Protein AF-A0A831UV95-F1 (afdb_monomer_lite)

Secondary structure (DSSP, 8-state):
-------EEEEETTTTEEEEESSSS--SS---EEEEEEEEEETTEEEEEEEEEEEESS-HHHHGGGGTPPP-

pLDDT: mean 87.56, std 11.34, range [39.56, 96.5]

Foldseek 3Di:
DDDDQDWDWDADPVVRDIDIDRDDDDDPADWDFDDDKDFDADPVGTPDMDDDGPDTPDDCVVGCVVVVHDDD

Radius of gyration: 14.34 Å; chains: 1; bounding box: 33×31×32 Å

Structure (mmCIF, N/CA/C/O backbone):
data_AF-A0A831UV95-F1
#
_entry.id   AF-A0A831UV95-F1
#
loop_
_atom_site.group_PDB
_atom_site.id
_atom_site.type_symbol
_atom_site.label_atom_id
_atom_site.label_alt_id
_atom_site.label_comp_id
_atom_site.label_asym_id
_atom_site.label_entity_id
_atom_site.label_seq_id
_atom_site.pdbx_PDB_ins_code
_atom_site.Cartn_x
_atom_site.Cartn_y
_atom_site.Cartn_z
_atom_site.occupancy
_atom_site.B_iso_or_equiv
_atom_site.auth_seq_id
_atom_site.auth_comp_id
_atom_site.auth_asym_id
_atom_site.auth_atom_id
_atom_site.pdbx_PDB_model_num
ATOM 1 N N . MET A 1 1 ? -9.433 22.112 17.450 1.00 39.56 1 MET A N 1
ATOM 2 C CA . MET A 1 1 ? -9.944 20.751 17.183 1.00 39.56 1 MET A CA 1
ATOM 3 C C . MET A 1 1 ? -9.127 20.174 16.041 1.00 39.56 1 MET A C 1
ATOM 5 O O . MET A 1 1 ? -9.217 20.696 14.937 1.00 39.56 1 MET A O 1
ATOM 9 N N . SER A 1 2 ? -8.264 19.197 16.319 1.00 46.69 2 SER A N 1
ATOM 10 C CA . SER A 1 2 ? -7.504 18.507 15.273 1.00 46.69 2 SER A CA 1
ATOM 11 C C . SER A 1 2 ? -8.461 17.562 14.549 1.00 46.69 2 SER A C 1
ATOM 13 O O . SER A 1 2 ? -9.016 16.665 15.178 1.00 46.69 2 SER A O 1
ATOM 15 N N . HIS A 1 3 ? -8.732 17.805 13.268 1.00 51.31 3 HIS A N 1
ATOM 16 C CA . HIS A 1 3 ? -9.410 16.816 12.437 1.00 51.31 3 HIS A CA 1
ATOM 17 C C . HIS A 1 3 ? -8.364 15.769 12.068 1.00 51.31 3 HIS A C 1
ATOM 19 O O . HIS A 1 3 ? -7.552 16.010 11.176 1.00 51.31 3 HIS A O 1
ATOM 25 N N . SER A 1 4 ? -8.358 14.633 12.766 1.00 55.62 4 SER A N 1
ATOM 26 C CA . SER A 1 4 ? -7.587 13.475 12.318 1.00 55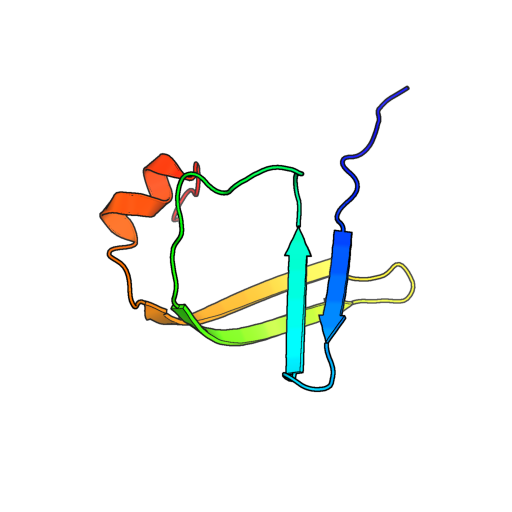.62 4 SER A CA 1
ATOM 27 C C . SER A 1 4 ? -8.016 13.152 10.882 1.00 55.62 4 SER A C 1
ATOM 29 O O . SER A 1 4 ? -9.226 13.065 10.631 1.00 55.62 4 SER A O 1
ATOM 31 N N . PRO A 1 5 ? -7.082 13.034 9.923 1.00 58.19 5 PRO A N 1
ATOM 32 C CA . PRO A 1 5 ? -7.437 12.665 8.562 1.00 58.19 5 PRO A CA 1
ATOM 33 C C . PRO A 1 5 ? -8.182 11.328 8.598 1.00 58.19 5 PRO A C 1
ATOM 35 O O . PRO A 1 5 ? -7.681 10.337 9.125 1.00 58.19 5 PRO A O 1
ATOM 38 N N . LYS A 1 6 ? -9.424 11.320 8.104 1.00 68.94 6 LYS A N 1
ATOM 39 C CA . LYS A 1 6 ? -10.247 10.110 8.063 1.00 68.94 6 LYS A CA 1
ATOM 40 C C . LYS A 1 6 ? -9.764 9.236 6.913 1.00 68.94 6 LYS A C 1
ATOM 42 O O . LYS A 1 6 ? -10.033 9.551 5.757 1.00 68.94 6 LYS A O 1
ATOM 47 N N . VAL A 1 7 ? -9.091 8.141 7.243 1.00 82.06 7 VAL A N 1
ATOM 48 C CA . VAL A 1 7 ? -8.840 7.050 6.300 1.00 82.06 7 VAL A CA 1
ATOM 49 C C . VAL A 1 7 ? -10.185 6.424 5.928 1.00 82.06 7 VAL A C 1
ATOM 51 O O . VAL A 1 7 ? -10.982 6.094 6.808 1.00 82.06 7 VAL A O 1
ATOM 54 N N . LYS A 1 8 ? -10.468 6.293 4.630 1.00 86.75 8 LYS A N 1
ATOM 55 C CA . LYS A 1 8 ? -11.649 5.580 4.122 1.00 86.75 8 LYS A CA 1
ATOM 56 C C . LYS A 1 8 ? -11.202 4.224 3.597 1.00 86.75 8 LYS A C 1
ATOM 58 O O . LYS A 1 8 ? -10.299 4.171 2.770 1.00 86.75 8 LYS A O 1
ATOM 63 N N . ALA A 1 9 ? -11.846 3.156 4.051 1.00 87.62 9 ALA A N 1
ATOM 64 C CA . ALA A 1 9 ? -11.634 1.812 3.531 1.00 87.62 9 ALA A CA 1
ATOM 65 C C . ALA A 1 9 ? -12.943 1.264 2.952 1.00 87.62 9 ALA A C 1
ATOM 67 O O . ALA A 1 9 ? -14.011 1.453 3.538 1.00 87.62 9 ALA A O 1
ATOM 68 N N . TYR A 1 10 ? -12.856 0.603 1.802 1.00 90.00 10 TYR A N 1
ATOM 69 C CA . TYR A 1 10 ? -13.972 -0.071 1.143 1.00 90.00 10 TYR A CA 1
ATOM 70 C C . TYR A 1 10 ? -13.501 -1.426 0.621 1.00 90.00 10 TYR A C 1
ATOM 72 O O . TYR A 1 10 ? -12.445 -1.505 -0.005 1.00 90.00 10 TYR A O 1
ATOM 80 N N . TYR A 1 11 ? -14.284 -2.473 0.873 1.00 90.94 11 TYR A N 1
ATOM 81 C CA . TYR A 1 11 ? -14.032 -3.812 0.351 1.00 90.94 11 TYR A CA 1
ATOM 82 C C . TYR A 1 11 ? -15.134 -4.213 -0.631 1.00 90.94 11 TYR A C 1
ATOM 84 O O . TYR A 1 11 ? -16.317 -4.182 -0.283 1.00 90.94 11 TYR A O 1
ATOM 92 N N . ASP A 1 12 ? -14.737 -4.606 -1.840 1.00 94.06 12 ASP A N 1
ATOM 93 C CA . ASP A 1 12 ? -15.623 -5.206 -2.837 1.00 94.06 12 ASP A CA 1
ATOM 94 C C . ASP A 1 12 ? -15.371 -6.712 -2.932 1.00 94.06 12 ASP A C 1
ATOM 96 O O . ASP A 1 12 ? -14.417 -7.151 -3.572 1.00 94.06 12 ASP A O 1
ATOM 100 N N . GLY A 1 13 ? -16.263 -7.513 -2.348 1.00 92.44 13 GLY A N 1
ATOM 101 C CA . GLY A 1 13 ? -16.165 -8.976 -2.382 1.00 92.44 13 GLY A CA 1
ATOM 102 C C . GLY A 1 13 ? -16.449 -9.619 -3.744 1.00 92.44 13 GLY A C 1
ATOM 103 O O . GLY A 1 13 ? -16.269 -10.824 -3.887 1.00 92.44 13 GLY A O 1
ATOM 104 N N . ARG A 1 14 ? -16.906 -8.867 -4.756 1.00 93.75 14 ARG A N 1
ATOM 105 C CA . ARG A 1 14 ? -17.087 -9.403 -6.122 1.00 93.75 14 ARG A CA 1
ATOM 106 C C . ARG A 1 14 ? -15.780 -9.415 -6.900 1.00 93.75 14 ARG A C 1
ATOM 108 O O . ARG A 1 14 ? -15.568 -10.308 -7.712 1.00 93.75 14 ARG A O 1
ATOM 115 N N . ALA A 1 15 ? -14.954 -8.398 -6.675 1.00 91.19 15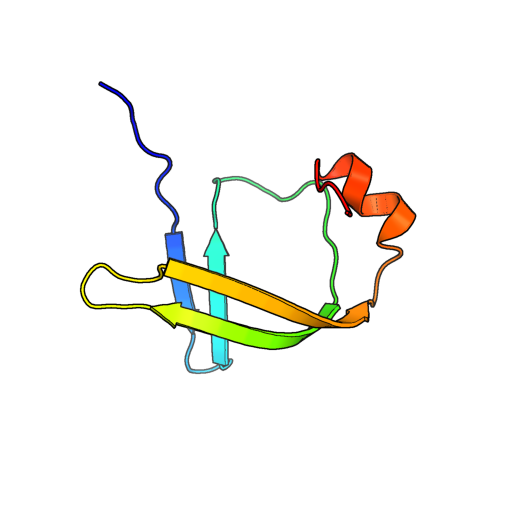 ALA A N 1
ATOM 116 C CA . ALA A 1 15 ? -13.639 -8.258 -7.289 1.00 91.19 15 ALA A CA 1
ATOM 117 C C . ALA A 1 15 ? -12.501 -8.692 -6.350 1.00 91.19 15 ALA A C 1
ATOM 119 O O . ALA A 1 15 ? -11.363 -8.779 -6.795 1.00 91.19 15 ALA A O 1
ATOM 120 N N . ASP A 1 16 ? -12.822 -8.944 -5.079 1.00 89.75 16 ASP A N 1
ATOM 121 C CA . ASP A 1 16 ? -11.881 -9.193 -3.988 1.00 89.75 16 ASP A CA 1
ATOM 122 C C . ASP A 1 16 ? -10.845 -8.066 -3.839 1.00 89.75 16 ASP A C 1
ATOM 124 O O . ASP A 1 16 ? -9.633 -8.270 -3.856 1.00 89.75 16 ASP A O 1
ATOM 128 N N . VAL A 1 17 ? -11.347 -6.828 -3.745 1.00 89.94 17 VAL A N 1
ATOM 129 C CA . VAL A 1 17 ? -10.518 -5.614 -3.702 1.00 89.94 17 VAL A CA 1
ATOM 130 C C . VAL A 1 17 ? -10.740 -4.859 -2.401 1.00 89.94 17 VAL A C 1
ATOM 132 O O . VAL A 1 17 ? -11.848 -4.396 -2.129 1.00 89.94 17 VAL A O 1
ATOM 135 N N . LEU A 1 18 ? -9.663 -4.649 -1.642 1.00 89.19 18 LEU A N 1
ATOM 136 C CA . LEU A 1 18 ? -9.607 -3.685 -0.545 1.00 89.19 18 LEU A CA 1
ATOM 137 C C . LEU A 1 18 ? -9.025 -2.359 -1.056 1.00 89.19 18 LEU A C 1
ATOM 139 O O . LEU A 1 18 ? -7.868 -2.289 -1.460 1.00 89.19 18 LEU A O 1
ATOM 143 N N . SER A 1 19 ? -9.829 -1.299 -1.029 1.00 89.06 19 SER A N 1
ATOM 144 C CA . SER A 1 19 ? -9.415 0.063 -1.379 1.00 89.06 19 SER A CA 1
ATOM 145 C C . SER A 1 19 ? -9.260 0.910 -0.126 1.00 89.06 19 SER A C 1
ATOM 147 O O . SER A 1 19 ? -10.190 0.997 0.677 1.00 89.06 19 SER A O 1
ATOM 149 N N . ILE A 1 20 ? -8.109 1.570 0.020 1.00 89.69 20 ILE A N 1
ATOM 150 C CA . ILE A 1 20 ? -7.815 2.465 1.143 1.00 89.69 20 ILE A CA 1
ATOM 151 C C . ILE A 1 20 ? -7.458 3.841 0.598 1.00 89.69 20 ILE A C 1
ATOM 153 O O . ILE A 1 20 ? -6.531 4.003 -0.192 1.00 89.69 20 ILE A O 1
ATOM 157 N N . THR A 1 21 ? -8.208 4.848 1.026 1.00 89.44 21 THR A N 1
ATOM 158 C CA . THR A 1 21 ? -8.055 6.230 0.585 1.00 89.44 21 THR A CA 1
ATOM 159 C C . THR A 1 21 ? -7.710 7.108 1.774 1.00 89.44 21 THR A C 1
ATOM 161 O O . THR A 1 21 ? -8.512 7.295 2.689 1.00 89.44 21 THR A O 1
ATOM 164 N N . MET A 1 22 ? -6.506 7.678 1.734 1.00 86.88 22 MET A N 1
ATOM 165 C CA . MET A 1 22 ? -6.010 8.588 2.771 1.00 86.88 22 MET A CA 1
ATOM 166 C C . MET A 1 22 ? -6.505 10.027 2.571 1.00 86.88 22 MET A C 1
ATOM 168 O O . MET A 1 22 ? -6.617 10.789 3.529 1.00 86.88 22 MET A O 1
ATOM 172 N N . ARG A 1 23 ? -6.782 10.423 1.319 1.00 87.62 23 ARG A N 1
ATOM 173 C CA . ARG A 1 23 ? -7.210 11.778 0.949 1.00 87.62 23 ARG A CA 1
ATOM 174 C C . ARG A 1 23 ? -8.142 11.745 -0.259 1.00 87.62 23 ARG A C 1
ATOM 176 O O . ARG A 1 23 ? -7.871 11.027 -1.213 1.00 87.62 23 ARG A O 1
ATOM 183 N N . ASP A 1 24 ? -9.181 12.575 -0.225 1.00 87.81 24 ASP A N 1
ATOM 184 C CA . ASP A 1 24 ? -10.104 12.765 -1.348 1.00 87.81 24 ASP A CA 1
ATOM 185 C C . ASP A 1 24 ? -9.434 13.479 -2.545 1.00 87.81 24 ASP A C 1
ATOM 187 O O . ASP A 1 24 ? -8.527 14.302 -2.369 1.00 87.81 24 ASP A O 1
ATOM 191 N N . GLY A 1 25 ? -9.914 13.185 -3.759 1.00 89.06 25 GLY A N 1
ATOM 192 C CA . GLY A 1 25 ? -9.463 13.774 -5.028 1.00 89.06 25 GLY A CA 1
ATOM 193 C C . GLY A 1 25 ? -8.838 12.760 -5.993 1.00 89.06 25 GLY A C 1
ATOM 194 O O . GLY A 1 25 ? -8.659 11.594 -5.657 1.00 89.06 25 GLY A O 1
ATOM 195 N N . GLU A 1 26 ? -8.492 13.223 -7.194 1.00 92.00 26 GLU A N 1
ATOM 196 C CA . GLU A 1 26 ? -7.879 12.383 -8.230 1.00 92.00 26 GLU A CA 1
ATOM 197 C C . GLU A 1 26 ? -6.365 12.212 -8.003 1.00 92.00 26 GLU A C 1
ATOM 199 O O . GLU A 1 26 ? -5.668 13.193 -7.695 1.00 92.00 26 GLU A O 1
ATOM 204 N N . PRO A 1 27 ? -5.811 10.996 -8.163 1.00 91.88 27 PRO A N 1
ATOM 205 C CA . PRO A 1 27 ? -4.379 10.773 -8.034 1.00 91.88 27 PRO A CA 1
ATOM 206 C C . PRO A 1 27 ? -3.622 11.418 -9.203 1.00 91.88 27 PRO A C 1
ATOM 208 O O . PRO A 1 27 ? -3.927 11.193 -10.370 1.00 91.88 27 PRO A O 1
ATOM 211 N N . LYS A 1 28 ? -2.582 12.203 -8.894 1.00 93.88 28 LYS A N 1
ATOM 212 C CA . LYS A 1 28 ? -1.673 12.761 -9.913 1.00 93.88 28 LYS A CA 1
AT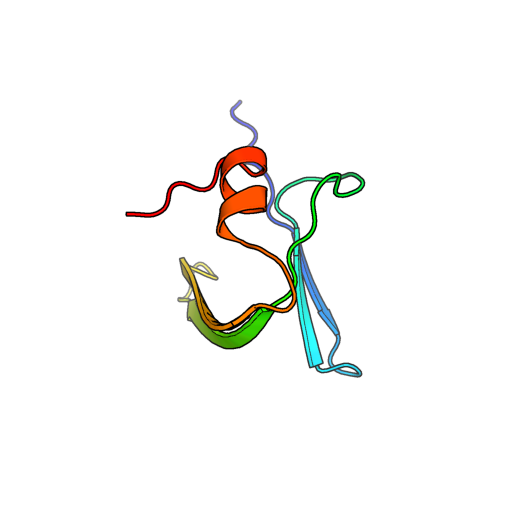OM 213 C C . LYS A 1 28 ? -0.584 11.771 -10.339 1.00 93.88 28 LYS A C 1
ATOM 215 O O . LYS A 1 28 ? -0.142 11.798 -11.482 1.00 93.88 28 LYS A O 1
ATOM 220 N N . TYR A 1 29 ? -0.134 10.934 -9.409 1.00 93.56 29 TYR A N 1
ATOM 221 C CA . TYR A 1 29 ? 0.899 9.928 -9.627 1.00 93.56 29 TYR A CA 1
ATOM 222 C C . TYR A 1 29 ? 0.333 8.575 -9.207 1.00 93.56 29 TYR A C 1
ATOM 224 O O . TYR A 1 29 ? -0.311 8.486 -8.162 1.00 93.56 29 TYR A O 1
ATOM 232 N N . VAL A 1 30 ? 0.568 7.546 -10.019 1.00 92.38 30 VAL A N 1
ATOM 233 C CA . VAL A 1 30 ? 0.080 6.183 -9.788 1.00 92.38 30 VAL A CA 1
ATOM 234 C C . VAL A 1 30 ? 1.234 5.219 -10.022 1.00 92.38 30 VAL A C 1
ATOM 236 O O . VAL A 1 30 ? 1.930 5.326 -11.029 1.00 92.38 30 VAL A O 1
ATOM 239 N N . VAL A 1 31 ? 1.421 4.291 -9.089 1.00 92.38 31 VAL A N 1
ATOM 240 C CA . VAL A 1 31 ? 2.315 3.143 -9.235 1.00 92.38 31 VAL A CA 1
ATOM 241 C C . VAL A 1 31 ? 1.475 1.888 -9.073 1.00 92.38 31 VAL A C 1
ATOM 243 O O . VAL A 1 31 ? 0.613 1.825 -8.197 1.00 92.38 31 VAL A O 1
ATOM 246 N N . VAL A 1 32 ? 1.731 0.899 -9.925 1.00 92.06 32 VAL A N 1
ATOM 247 C CA . VAL A 1 32 ? 1.070 -0.406 -9.871 1.00 92.06 32 VAL A CA 1
ATOM 248 C C . VAL A 1 32 ? 2.119 -1.475 -9.602 1.00 92.06 32 VAL A C 1
ATOM 250 O O . VAL A 1 32 ? 3.137 -1.542 -10.291 1.00 92.06 32 VAL A O 1
ATOM 253 N N . GLY A 1 33 ? 1.867 -2.306 -8.595 1.00 91.25 33 GLY A N 1
ATOM 254 C CA . GLY A 1 33 ? 2.689 -3.456 -8.238 1.00 91.25 33 GLY A CA 1
ATOM 255 C C . GLY A 1 33 ? 1.838 -4.706 -8.078 1.00 91.25 33 GLY A C 1
ATOM 256 O O . GLY A 1 33 ? 0.618 -4.626 -7.927 1.00 91.25 33 GLY A O 1
ATOM 257 N N . ARG A 1 34 ? 2.489 -5.863 -8.139 1.00 93.00 34 ARG A N 1
ATOM 258 C CA . ARG A 1 34 ? 1.881 -7.174 -7.904 1.00 93.00 34 ARG A CA 1
ATOM 259 C C . ARG A 1 34 ? 2.688 -7.895 -6.841 1.00 93.00 34 ARG A C 1
ATOM 261 O O . ARG A 1 34 ? 3.917 -7.857 -6.881 1.00 93.00 34 ARG A O 1
ATOM 268 N N . GLY A 1 35 ? 1.995 -8.550 -5.925 1.00 91.81 35 GLY A N 1
ATOM 269 C CA . GLY A 1 35 ? 2.612 -9.344 -4.878 1.00 91.81 35 GLY A CA 1
ATOM 270 C C . GLY A 1 35 ? 1.655 -9.580 -3.722 1.00 91.81 35 GLY A C 1
ATOM 271 O O . GLY A 1 35 ? 0.437 -9.606 -3.914 1.00 91.81 35 GLY A O 1
ATOM 272 N N . THR A 1 36 ? 2.223 -9.753 -2.537 1.00 92.81 36 THR A N 1
ATOM 273 C CA . THR A 1 36 ? 1.483 -10.077 -1.319 1.00 92.81 36 THR A CA 1
ATOM 274 C C . THR A 1 36 ? 1.255 -8.816 -0.497 1.00 92.81 36 THR A C 1
ATOM 276 O O . THR A 1 36 ? 2.061 -7.890 -0.503 1.00 92.81 36 THR A O 1
ATOM 279 N N . PHE A 1 37 ? 0.149 -8.771 0.234 1.00 91.38 37 PHE A N 1
ATOM 280 C CA . PHE A 1 37 ? -0.059 -7.769 1.266 1.00 91.38 37 PHE A CA 1
ATOM 281 C C . PHE A 1 37 ? -0.378 -8.455 2.589 1.00 91.38 37 PHE A C 1
ATOM 283 O O . PHE A 1 37 ? -0.967 -9.538 2.615 1.00 91.38 37 PHE A O 1
ATOM 290 N N . VAL A 1 38 ? -0.004 -7.812 3.690 1.00 94.44 38 VAL A N 1
ATOM 291 C CA . VAL A 1 38 ? -0.316 -8.272 5.044 1.00 94.44 38 VAL A CA 1
ATOM 292 C C . VAL A 1 38 ? -1.019 -7.142 5.774 1.00 94.44 38 VAL A C 1
ATOM 294 O O . VAL A 1 38 ? -0.520 -6.023 5.812 1.00 94.44 38 VAL A O 1
ATOM 297 N N . VAL A 1 39 ? -2.187 -7.428 6.347 1.00 92.69 39 VAL A N 1
ATOM 298 C CA . VAL A 1 39 ? -2.929 -6.478 7.183 1.00 92.69 39 VAL A CA 1
ATOM 299 C C . VAL A 1 39 ? -2.794 -6.913 8.635 1.00 92.69 39 VAL A C 1
ATOM 301 O O . VAL A 1 39 ? -3.213 -8.011 8.998 1.00 92.69 39 VAL A O 1
ATOM 304 N N . PHE A 1 40 ? -2.236 -6.039 9.464 1.00 93.88 40 PHE A N 1
ATOM 305 C CA . PHE A 1 40 ? -2.182 -6.199 10.912 1.00 93.88 40 PHE A CA 1
ATOM 306 C C . PHE A 1 40 ? -3.343 -5.422 11.524 1.00 93.88 40 PHE A C 1
ATOM 308 O O . PHE A 1 40 ? -3.483 -4.228 11.258 1.00 93.88 40 PHE A O 1
ATOM 315 N N . ALA A 1 41 ? -4.178 -6.079 12.324 1.00 92.75 41 ALA A N 1
ATOM 316 C CA . ALA A 1 41 ? -5.338 -5.465 12.961 1.00 92.75 41 ALA A CA 1
ATOM 317 C C . ALA A 1 41 ? -5.592 -6.055 14.354 1.00 92.75 41 ALA A C 1
ATOM 319 O O . ALA A 1 41 ? -5.245 -7.211 14.610 1.00 92.75 41 ALA A O 1
ATOM 320 N N . ASP A 1 42 ? -6.218 -5.262 15.218 1.00 94.44 42 ASP A N 1
ATOM 321 C CA . ASP A 1 42 ? -6.670 -5.634 16.559 1.00 94.44 42 ASP A CA 1
ATOM 322 C C . ASP A 1 42 ? -8.101 -5.117 16.819 1.00 94.44 42 ASP A C 1
ATOM 324 O O . ASP A 1 42 ? -8.826 -4.752 15.887 1.00 94.44 42 ASP A O 1
ATOM 328 N N . ASP A 1 43 ? -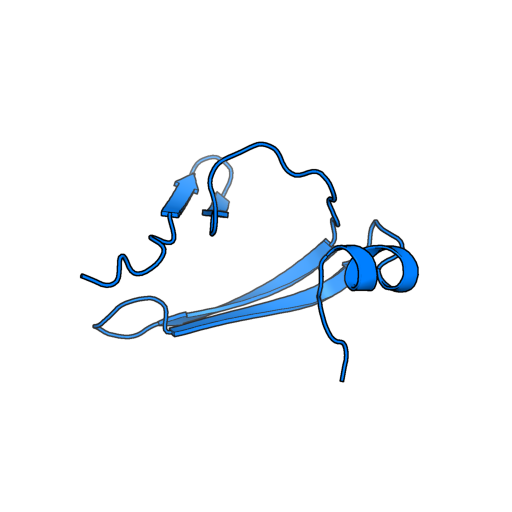8.526 -5.112 18.084 1.00 96.50 43 ASP A N 1
ATOM 329 C CA . ASP A 1 43 ? -9.866 -4.680 18.494 1.00 96.50 43 ASP A CA 1
ATOM 330 C C . ASP A 1 43 ? -10.144 -3.186 18.215 1.00 96.50 43 ASP A C 1
ATOM 332 O O . ASP A 1 43 ? -11.308 -2.775 18.185 1.00 96.50 43 ASP A O 1
ATOM 336 N N . GLU A 1 44 ? -9.111 -2.367 17.983 1.00 90.56 44 GLU A N 1
ATOM 337 C CA . GLU A 1 44 ? -9.234 -0.947 17.624 1.00 90.56 44 GLU A CA 1
ATOM 338 C C . GLU A 1 44 ? -9.233 -0.714 16.101 1.00 90.56 44 GLU A C 1
ATOM 340 O O . GLU A 1 44 ? -9.573 0.380 15.634 1.00 90.56 44 GLU A O 1
ATOM 345 N N . GLY A 1 45 ? -8.925 -1.747 15.310 1.00 85.94 45 GLY A N 1
ATOM 346 C CA . GLY A 1 45 ? -8.960 -1.728 13.850 1.00 85.94 45 GLY A CA 1
ATOM 347 C C . GLY A 1 45 ? -7.611 -2.052 13.209 1.00 85.94 45 GLY A C 1
ATOM 348 O O . GLY A 1 45 ? -6.787 -2.766 13.768 1.00 85.94 45 GLY A O 1
ATOM 349 N N . ILE A 1 46 ? -7.396 -1.570 11.979 1.00 87.81 46 ILE A N 1
ATOM 350 C CA . ILE A 1 46 ? -6.144 -1.807 11.247 1.00 87.81 46 ILE A CA 1
ATOM 351 C C . ILE A 1 46 ? -5.012 -1.016 11.905 1.00 87.81 46 ILE A C 1
ATOM 353 O O . ILE A 1 46 ? -5.050 0.213 11.948 1.00 87.81 46 ILE A O 1
ATOM 357 N N . TRP A 1 47 ? -3.987 -1.741 12.340 1.00 89.25 47 TRP A N 1
ATOM 358 C CA . TRP A 1 47 ? -2.752 -1.214 12.906 1.00 89.25 47 TRP A CA 1
ATOM 359 C C . TRP A 1 47 ? -1.714 -0.880 11.826 1.00 89.25 47 TRP A C 1
ATOM 361 O O . TRP A 1 47 ? -1.111 0.191 11.851 1.00 89.25 47 TRP A O 1
ATOM 371 N N . SER A 1 48 ? -1.498 -1.787 10.865 1.00 90.69 48 SER A N 1
ATOM 372 C CA . SER A 1 48 ? -0.524 -1.612 9.776 1.00 90.69 48 SER A CA 1
ATOM 373 C C . SER A 1 48 ? -0.916 -2.411 8.539 1.00 90.69 48 SER A C 1
ATOM 375 O O . SER A 1 48 ? -1.657 -3.392 8.626 1.00 90.69 48 SER A O 1
ATOM 377 N N . ILE A 1 49 ? -0.393 -1.998 7.386 1.00 91.38 49 ILE A N 1
ATOM 378 C CA . ILE A 1 49 ? -0.482 -2.741 6.133 1.00 91.38 49 ILE A CA 1
ATOM 379 C C . ILE A 1 49 ? 0.891 -2.756 5.488 1.00 91.38 49 ILE A C 1
ATOM 381 O O . ILE A 1 49 ? 1.426 -1.698 5.156 1.00 91.38 49 ILE A O 1
ATOM 385 N N . ASP A 1 50 ? 1.397 -3.957 5.248 1.00 93.31 50 ASP A N 1
ATOM 386 C CA . ASP A 1 50 ? 2.634 -4.167 4.515 1.00 93.31 50 ASP A CA 1
ATOM 387 C C . ASP A 1 50 ? 2.298 -4.587 3.085 1.00 93.31 50 ASP A C 1
ATOM 389 O O . ASP A 1 50 ? 1.427 -5.431 2.856 1.00 93.3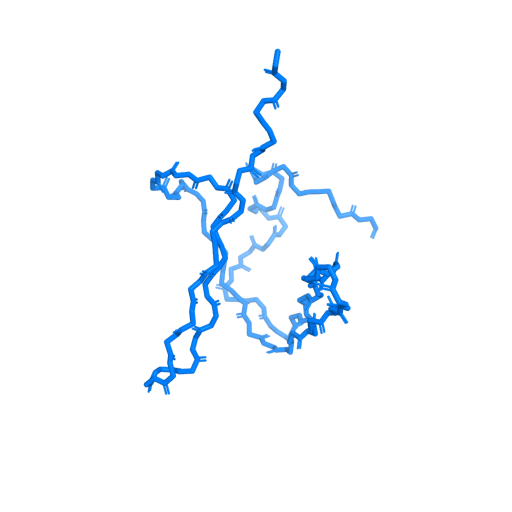1 50 ASP A O 1
ATOM 393 N N . LEU A 1 51 ? 2.984 -3.978 2.118 1.00 90.75 51 LEU A N 1
ATOM 394 C CA . LEU A 1 51 ? 2.882 -4.301 0.699 1.00 90.75 51 LEU A CA 1
ATOM 395 C C . LEU A 1 51 ? 4.219 -4.881 0.242 1.00 90.75 51 LEU A C 1
ATOM 397 O O . LEU A 1 51 ? 5.206 -4.157 0.119 1.00 90.75 51 LEU A O 1
ATOM 401 N N . GLU A 1 52 ? 4.243 -6.180 -0.024 1.00 91.00 52 GLU A N 1
ATOM 402 C CA . GLU A 1 52 ? 5.387 -6.863 -0.609 1.00 91.00 52 GLU A CA 1
ATOM 403 C C . GLU A 1 52 ? 5.182 -6.963 -2.120 1.00 91.00 52 GLU A C 1
ATOM 405 O O . GLU A 1 52 ? 4.293 -7.660 -2.611 1.00 91.00 52 GLU A O 1
ATOM 410 N N . ALA A 1 53 ? 6.005 -6.245 -2.879 1.00 90.19 53 ALA A N 1
ATOM 411 C CA . ALA A 1 53 ? 5.971 -6.322 -4.329 1.00 90.19 53 ALA A CA 1
ATOM 412 C C . ALA A 1 53 ? 6.896 -7.441 -4.819 1.00 90.19 53 ALA A C 1
ATOM 414 O O . ALA A 1 53 ? 8.116 -7.335 -4.719 1.00 90.19 53 ALA A O 1
ATOM 415 N N . GLU A 1 54 ? 6.319 -8.468 -5.439 1.00 93.25 54 GLU A N 1
ATOM 416 C CA . GLU A 1 54 ? 7.074 -9.412 -6.270 1.00 93.25 54 GLU A CA 1
ATOM 417 C C . GLU A 1 54 ? 7.581 -8.712 -7.537 1.00 93.25 54 GLU A C 1
ATOM 419 O O . GLU A 1 54 ? 8.661 -9.008 -8.052 1.00 93.25 54 GLU A O 1
ATOM 424 N N . ARG A 1 55 ? 6.777 -7.774 -8.058 1.00 93.12 55 ARG A N 1
ATOM 425 C CA . ARG A 1 55 ? 7.093 -6.986 -9.249 1.00 93.12 55 ARG A CA 1
ATOM 426 C C . ARG A 1 55 ? 6.395 -5.632 -9.224 1.00 93.12 55 ARG A C 1
ATOM 428 O O . ARG A 1 55 ? 5.219 -5.537 -8.878 1.00 93.12 55 ARG A O 1
ATOM 435 N N . TRP A 1 56 ? 7.082 -4.612 -9.727 1.00 94.44 56 TRP A N 1
ATOM 436 C CA . TRP A 1 56 ? 6.472 -3.339 -10.098 1.00 94.44 56 TRP A CA 1
ATOM 437 C C . TRP A 1 56 ? 6.208 -3.277 -11.604 1.00 94.44 56 TRP A C 1
ATOM 439 O O . TRP A 1 56 ? 7.064 -3.619 -12.422 1.00 94.44 56 TRP A O 1
ATOM 449 N N . ASP A 1 57 ? 5.011 -2.826 -11.974 1.00 93.31 57 ASP A N 1
ATOM 450 C CA . ASP A 1 57 ? 4.635 -2.532 -13.360 1.00 93.31 57 ASP A CA 1
ATOM 451 C C . ASP A 1 57 ? 5.048 -1.087 -13.747 1.00 93.31 57 ASP A C 1
ATOM 453 O O . ASP A 1 57 ? 4.830 -0.656 -14.878 1.00 93.31 57 ASP A O 1
ATOM 457 N N . SER A 1 58 ? 5.643 -0.332 -12.814 1.00 92.00 58 SER A N 1
ATOM 458 C CA . SER A 1 58 ? 6.116 1.052 -12.969 1.00 92.00 58 SER A CA 1
ATOM 459 C C . SER A 1 58 ? 7.579 1.198 -12.534 1.00 92.00 58 SER A C 1
ATOM 461 O O . SER A 1 58 ? 8.064 0.410 -11.726 1.00 92.00 58 SER A O 1
ATOM 463 N N . ASP A 1 59 ? 8.264 2.231 -13.032 1.00 92.50 59 ASP A N 1
ATOM 464 C CA . ASP A 1 59 ? 9.590 2.635 -12.545 1.00 92.50 59 ASP A CA 1
ATOM 465 C C . ASP A 1 59 ? 9.446 3.352 -11.193 1.00 92.50 59 ASP A C 1
ATOM 467 O O . ASP A 1 59 ? 9.123 4.541 -11.121 1.00 92.50 59 ASP A O 1
ATOM 471 N N . VAL A 1 60 ? 9.601 2.597 -10.107 1.00 92.38 60 VAL A N 1
ATOM 472 C CA . VAL A 1 60 ? 9.378 3.107 -8.749 1.00 92.38 60 VAL A CA 1
ATOM 473 C C . VAL A 1 60 ? 10.443 4.096 -8.306 1.00 92.38 60 VAL A C 1
ATOM 475 O O . VAL A 1 60 ? 10.099 5.070 -7.640 1.00 92.38 60 VAL A O 1
ATOM 478 N N . ASP A 1 61 ? 11.688 3.923 -8.744 1.00 91.31 61 ASP A N 1
ATOM 479 C CA . ASP A 1 61 ? 12.793 4.815 -8.386 1.00 91.31 61 ASP A CA 1
ATOM 480 C C . ASP A 1 61 ? 12.575 6.220 -8.964 1.00 91.31 61 ASP A C 1
ATOM 482 O O . ASP A 1 61 ? 12.896 7.227 -8.328 1.00 91.31 61 ASP A O 1
ATOM 486 N N . ALA A 1 62 ? 11.948 6.312 -10.141 1.00 91.38 62 ALA A N 1
ATOM 487 C CA . ALA A 1 62 ? 11.569 7.589 -10.738 1.00 91.38 62 ALA A CA 1
ATOM 488 C C . ALA A 1 62 ? 10.326 8.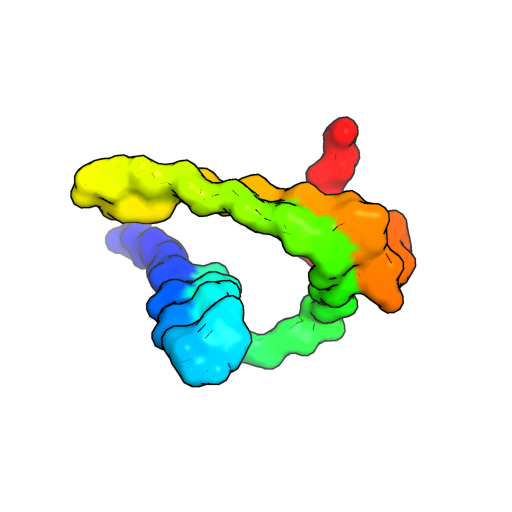227 -10.085 1.00 91.38 62 ALA A C 1
ATOM 490 O O . ALA A 1 62 ? 10.216 9.458 -10.020 1.00 91.38 62 ALA A O 1
ATOM 491 N N . VAL A 1 63 ? 9.362 7.422 -9.620 1.00 92.75 63 VAL A N 1
ATOM 492 C CA . VAL A 1 63 ? 8.038 7.924 -9.203 1.00 92.75 63 VAL A CA 1
ATOM 493 C C . VAL A 1 63 ? 7.925 8.148 -7.692 1.00 92.75 63 VAL A C 1
ATOM 495 O O . VAL A 1 63 ? 7.346 9.157 -7.276 1.00 92.75 63 VAL A O 1
ATOM 498 N N . PHE A 1 64 ? 8.488 7.272 -6.859 1.00 94.19 64 PHE A N 1
ATOM 499 C CA . PHE A 1 64 ? 8.389 7.346 -5.393 1.00 94.19 64 PHE A CA 1
ATOM 500 C C . PHE A 1 64 ? 8.861 8.684 -4.802 1.00 94.19 64 PHE A C 1
ATOM 502 O O . PHE A 1 64 ? 8.126 9.240 -3.975 1.00 94.19 64 PHE A O 1
ATOM 509 N N . PRO A 1 65 ? 9.965 9.302 -5.273 1.00 93.12 65 PRO A N 1
ATOM 510 C CA . PRO A 1 65 ? 10.355 10.631 -4.805 1.00 93.12 65 PRO A CA 1
ATOM 511 C C . PRO A 1 65 ? 9.266 11.692 -5.039 1.00 93.12 65 PRO A C 1
ATOM 513 O O . PRO A 1 65 ? 9.008 12.536 -4.180 1.00 93.12 65 PRO A O 1
ATOM 516 N N . SER A 1 66 ? 8.549 11.619 -6.168 1.00 93.69 66 SER A N 1
ATOM 517 C CA . SER A 1 66 ? 7.435 12.532 -6.483 1.00 93.69 66 SER A CA 1
ATOM 518 C C . SER A 1 66 ? 6.200 12.290 -5.609 1.00 93.69 66 SER A C 1
ATOM 520 O O . SER A 1 66 ? 5.383 13.197 -5.417 1.00 93.69 66 SER A O 1
ATOM 522 N N . MET A 1 67 ? 6.068 11.079 -5.065 1.00 92.62 67 MET A N 1
ATOM 523 C CA . MET A 1 67 ? 5.022 10.689 -4.118 1.00 92.62 67 MET A CA 1
ATOM 524 C C . MET A 1 67 ? 5.375 11.011 -2.660 1.00 92.62 67 MET A C 1
ATOM 526 O O . MET A 1 67 ? 4.528 10.814 -1.791 1.00 92.62 67 MET A O 1
ATOM 530 N N . LYS A 1 68 ? 6.573 11.555 -2.392 1.00 91.75 68 LYS A N 1
ATOM 531 C CA . LYS A 1 68 ? 7.113 11.781 -1.038 1.00 91.75 68 LYS A CA 1
ATOM 532 C C . LYS A 1 68 ? 7.270 10.485 -0.232 1.00 91.75 68 LYS A C 1
ATOM 534 O O . LYS A 1 68 ? 7.073 10.488 0.980 1.00 91.75 68 LYS A O 1
ATOM 539 N N . ILE A 1 69 ? 7.587 9.390 -0.917 1.00 90.00 69 ILE A N 1
ATOM 540 C CA . ILE A 1 69 ? 7.962 8.125 -0.289 1.00 90.00 69 ILE A CA 1
ATOM 541 C C . ILE A 1 69 ? 9.480 8.140 -0.104 1.00 90.00 69 ILE A C 1
ATOM 543 O O . ILE A 1 69 ? 10.217 8.394 -1.057 1.00 90.00 69 ILE A O 1
ATOM 547 N N . GLU A 1 70 ? 9.932 7.877 1.118 1.00 84.62 70 GLU A N 1
ATOM 548 C CA . GLU A 1 70 ? 11.348 7.708 1.446 1.00 84.62 70 GLU A CA 1
ATOM 549 C C . GLU A 1 70 ? 11.674 6.212 1.468 1.00 84.62 70 GLU A C 1
ATOM 551 O O . GLU A 1 70 ? 11.021 5.445 2.175 1.00 84.62 70 GLU A O 1
ATOM 556 N N . ILE A 1 71 ? 12.662 5.803 0.672 1.00 77.19 71 ILE A N 1
ATOM 557 C CA . ILE A 1 71 ? 13.200 4.438 0.665 1.00 77.19 71 ILE A CA 1
ATOM 558 C C . ILE A 1 71 ? 14.417 4.430 1.593 1.00 77.19 71 ILE A C 1
ATOM 560 O O . ILE A 1 71 ? 15.278 5.304 1.470 1.00 77.19 71 ILE A O 1
ATOM 564 N N . TRP A 1 72 ? 14.464 3.467 2.512 1.00 69.00 72 TRP A N 1
ATOM 565 C CA . TRP A 1 72 ? 15.522 3.297 3.511 1.00 69.00 72 TRP A CA 1
ATOM 566 C C . TRP A 1 72 ? 16.306 2.016 3.245 1.00 69.00 72 TRP A C 1
ATOM 568 O O . TRP A 1 72 ? 15.660 1.012 2.865 1.00 69.00 72 TRP A O 1
#

Sequence (72 aa):
MSHSPKVKAYYDGRADVLSITMRDGEPKYVVVGRGTFVVFADDEGIWSIDLEAERWDSDVDAVFPSMKIEIW